Protein AF-A0A7D8BDG2-F1 (afdb_monomer_lite)

Sequence (134 aa):
MPLKPRHFVLIAVIIGLFAFNLWRNRHRVSPTAGPAAVVTTTHPVPVQSPAWSAFDHAAGLRDAAADIFDPALKTFDDQVAATHDATVEDLKGCRTWLVFYRQGINHPSTDTQWKDRSDRHLNGCVKFHLDTTS

Radius of gyration: 22.99 Å; chains: 1; bounding box: 46×54×60 Å

Structure (mmCIF, N/CA/C/O backbone):
data_AF-A0A7D8BDG2-F1
#
_entry.id   AF-A0A7D8BDG2-F1
#
loop_
_atom_site.group_PDB
_atom_site.id
_atom_site.type_symbol
_atom_site.label_atom_id
_atom_site.label_alt_id
_atom_site.label_comp_id
_atom_site.label_asym_id
_atom_site.label_entity_id
_atom_site.label_seq_id
_atom_site.pdbx_PDB_ins_code
_atom_site.Cartn_x
_atom_site.Cartn_y
_atom_site.Cartn_z
_atom_site.occupancy
_atom_site.B_iso_or_equiv
_atom_site.auth_seq_id
_atom_site.auth_comp_id
_atom_site.auth_asym_id
_atom_site.auth_atom_id
_atom_site.pdbx_PDB_model_num
ATOM 1 N N . MET A 1 1 ? -31.877 -34.239 -44.837 1.00 50.03 1 MET A N 1
ATOM 2 C CA . MET A 1 1 ? -30.698 -34.817 -44.152 1.00 50.03 1 MET A CA 1
ATOM 3 C C . MET A 1 1 ? -30.950 -34.751 -42.649 1.00 50.03 1 MET A C 1
ATOM 5 O O . MET A 1 1 ? -31.127 -33.643 -42.157 1.00 50.03 1 MET A O 1
ATOM 9 N N . PRO A 1 2 ? -31.076 -35.881 -41.933 1.00 55.62 2 PRO A N 1
ATOM 10 C CA . PRO A 1 2 ? -31.426 -35.864 -40.514 1.00 55.62 2 PRO A CA 1
ATOM 11 C C . PRO A 1 2 ? -30.256 -35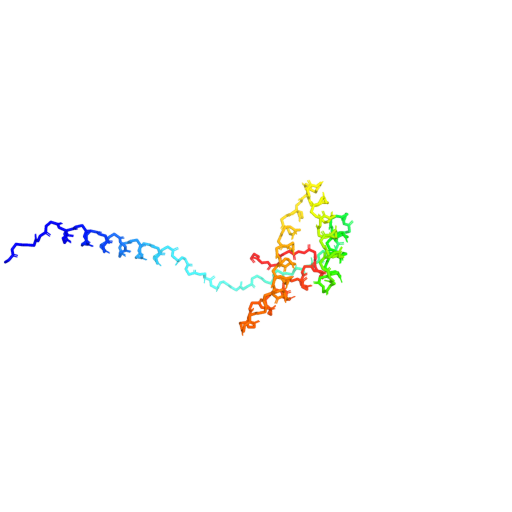.322 -39.676 1.00 55.62 2 PRO A C 1
ATOM 13 O O . PRO A 1 2 ? -29.141 -35.845 -39.723 1.00 55.62 2 PRO A O 1
ATOM 16 N N . LEU A 1 3 ? -30.510 -34.238 -38.939 1.00 55.31 3 LEU A N 1
ATOM 17 C CA . LEU A 1 3 ? -29.550 -33.584 -38.047 1.00 55.31 3 LEU A CA 1
ATOM 18 C C . LEU A 1 3 ? -29.137 -34.559 -36.933 1.00 55.31 3 LEU A C 1
ATOM 20 O O . LEU A 1 3 ? -29.969 -35.036 -36.165 1.00 55.31 3 LEU A O 1
ATOM 24 N N . LYS A 1 4 ? -27.840 -34.885 -36.857 1.00 60.81 4 LYS A N 1
ATOM 25 C CA . LYS A 1 4 ? -27.285 -35.805 -35.848 1.00 60.81 4 LYS A CA 1
ATOM 26 C C . LYS A 1 4 ? -27.519 -35.255 -34.428 1.00 60.81 4 LYS A C 1
ATOM 28 O O . LYS A 1 4 ? -27.294 -34.059 -34.236 1.00 60.81 4 LYS A O 1
ATOM 33 N N . PRO A 1 5 ? -27.820 -36.103 -33.422 1.00 61.69 5 PRO A N 1
ATOM 34 C CA . PRO A 1 5 ? -28.175 -35.709 -32.047 1.00 61.69 5 PRO A CA 1
ATOM 35 C C . PRO A 1 5 ? -27.194 -34.732 -31.373 1.00 61.69 5 PRO A C 1
ATOM 37 O O . PRO A 1 5 ? -27.595 -33.894 -30.572 1.00 61.69 5 PRO A O 1
ATOM 40 N N . ARG A 1 6 ? -25.913 -34.759 -31.763 1.00 60.03 6 ARG A N 1
ATOM 41 C CA . ARG A 1 6 ? -24.880 -33.824 -31.281 1.00 60.03 6 ARG A CA 1
ATOM 42 C C . ARG A 1 6 ? -25.139 -32.352 -31.643 1.00 60.03 6 ARG A C 1
ATOM 44 O O . ARG A 1 6 ? -24.688 -31.473 -30.917 1.00 60.03 6 ARG A O 1
ATOM 51 N N . HIS A 1 7 ? -25.888 -32.072 -32.711 1.00 61.88 7 HIS A N 1
ATOM 52 C CA . HIS A 1 7 ? -26.221 -30.700 -33.110 1.00 61.88 7 HIS A CA 1
ATOM 53 C C . HIS A 1 7 ? -27.283 -30.084 -32.199 1.00 61.88 7 HIS A C 1
ATOM 55 O O . HIS A 1 7 ? -27.238 -28.884 -31.960 1.00 61.88 7 HIS A O 1
ATOM 61 N N . PHE A 1 8 ? -28.188 -30.887 -31.630 1.00 69.12 8 PHE A N 1
ATOM 62 C CA . PHE A 1 8 ? -29.215 -30.379 -30.716 1.00 69.12 8 PHE A CA 1
ATOM 63 C C . PHE A 1 8 ? -28.612 -29.855 -29.413 1.00 69.12 8 PHE A C 1
ATOM 65 O O . PHE A 1 8 ? -29.034 -28.813 -28.925 1.00 69.12 8 PHE A O 1
ATOM 72 N N . VAL A 1 9 ? -27.577 -30.525 -28.896 1.00 73.00 9 VAL A N 1
ATOM 73 C CA . VAL A 1 9 ? -26.854 -30.067 -27.699 1.00 73.00 9 VAL A CA 1
ATOM 74 C C . VAL A 1 9 ? -26.152 -28.738 -27.973 1.00 73.00 9 VAL A C 1
ATOM 76 O O . VAL A 1 9 ? -26.268 -27.804 -27.185 1.00 73.00 9 VAL A O 1
ATOM 79 N N . LEU A 1 10 ? -25.479 -28.618 -29.120 1.00 78.00 10 LEU A N 1
ATOM 80 C CA . LEU A 1 10 ? -24.784 -27.387 -29.496 1.00 78.00 10 LEU A CA 1
ATOM 81 C C . LEU A 1 10 ? -25.763 -26.221 -29.717 1.00 78.00 10 LEU A C 1
ATOM 83 O O . LEU A 1 10 ? -25.519 -25.116 -29.241 1.00 78.00 10 LEU A O 1
ATOM 87 N N . ILE A 1 11 ? -26.907 -26.477 -30.359 1.00 79.06 11 ILE A N 1
ATOM 88 C CA . ILE A 1 11 ? -27.974 -25.483 -30.542 1.00 79.06 11 ILE A CA 1
ATOM 89 C C . ILE A 1 11 ? -28.546 -25.042 -29.186 1.00 79.06 11 ILE A C 1
ATOM 91 O O . ILE A 1 11 ? -28.707 -23.845 -28.958 1.00 79.06 11 ILE A O 1
ATOM 95 N N . ALA A 1 12 ? -28.790 -25.972 -28.258 1.00 81.94 12 ALA A N 1
ATOM 96 C CA . ALA A 1 12 ? -29.291 -25.646 -26.923 1.00 81.94 12 ALA A CA 1
ATOM 97 C C . ALA A 1 12 ? -28.310 -24.762 -26.130 1.00 81.94 12 ALA A C 1
ATOM 99 O O . ALA A 1 12 ? -28.731 -23.797 -25.493 1.00 81.94 12 ALA A O 1
ATOM 100 N N . VAL A 1 13 ? -27.002 -25.035 -26.220 1.00 84.12 13 VAL A N 1
ATOM 101 C CA . VAL A 1 13 ? -25.959 -24.222 -25.569 1.00 84.12 13 VAL A CA 1
ATOM 102 C C . VAL A 1 13 ? -25.903 -22.809 -26.153 1.00 84.12 13 VAL A C 1
ATOM 104 O O . VAL A 1 13 ? -25.834 -21.841 -25.397 1.00 84.12 13 VAL A O 1
ATOM 107 N N . ILE A 1 14 ? -25.987 -22.669 -27.480 1.00 85.19 14 ILE A N 1
ATOM 108 C CA . ILE A 1 14 ? -25.986 -21.357 -28.146 1.00 85.19 14 ILE A CA 1
ATOM 109 C C . ILE A 1 14 ? -27.211 -20.536 -27.727 1.00 85.19 14 ILE A C 1
ATOM 111 O O . ILE A 1 14 ? -27.070 -19.364 -27.379 1.00 85.19 14 ILE A O 1
ATOM 115 N N . ILE A 1 15 ? -28.400 -21.148 -27.707 1.00 88.06 15 ILE A N 1
ATOM 116 C CA . ILE A 1 15 ? -29.635 -20.472 -27.286 1.00 88.06 15 ILE A CA 1
ATOM 117 C C . ILE A 1 15 ? -29.547 -20.059 -25.810 1.00 88.06 15 ILE A C 1
ATOM 119 O O . ILE A 1 15 ? -29.903 -18.929 -25.472 1.00 88.06 15 ILE A O 1
ATOM 123 N N . GLY A 1 16 ? -29.017 -20.928 -24.942 1.00 86.94 16 GLY A N 1
ATOM 124 C CA . GLY A 1 16 ? -28.817 -20.628 -23.523 1.00 86.94 16 GLY A CA 1
ATOM 125 C C . GLY A 1 16 ? -27.865 -19.451 -23.291 1.00 86.94 16 GLY A C 1
ATOM 126 O O . GLY A 1 16 ? -28.201 -18.523 -22.556 1.00 86.94 16 GLY A O 1
ATOM 127 N N . LEU A 1 17 ? -26.713 -19.437 -23.971 1.00 85.88 17 LEU A N 1
ATOM 128 C CA . LEU A 1 17 ? -25.754 -18.328 -23.908 1.00 85.88 17 LEU A CA 1
ATOM 129 C C . LEU A 1 17 ? -26.355 -17.022 -24.431 1.00 85.88 17 LEU A C 1
ATOM 131 O O . LEU A 1 17 ? -26.157 -15.970 -23.825 1.00 85.88 17 LEU A O 1
ATOM 135 N N . PHE A 1 18 ? -27.112 -17.081 -25.526 1.00 85.44 18 PHE A N 1
ATOM 136 C CA . PHE A 1 18 ? -27.752 -15.907 -26.111 1.00 85.44 18 PHE A CA 1
ATOM 137 C C . PHE A 1 18 ? -28.813 -15.308 -25.176 1.00 85.44 18 PHE A C 1
ATOM 139 O O . PHE A 1 18 ? -28.811 -14.100 -24.932 1.00 85.44 18 PHE A O 1
ATOM 146 N N . ALA A 1 19 ? -29.667 -16.149 -24.583 1.00 86.44 19 ALA A N 1
ATOM 147 C CA . ALA A 1 19 ? -30.667 -15.723 -23.606 1.00 86.44 19 ALA A CA 1
ATOM 148 C C . ALA A 1 19 ? -30.023 -15.142 -22.336 1.00 86.44 19 ALA A C 1
ATOM 150 O O . ALA A 1 19 ? -30.446 -14.088 -21.856 1.00 86.44 19 ALA A O 1
ATOM 151 N N . PHE A 1 20 ? -28.958 -15.775 -21.831 1.00 83.62 20 PHE A N 1
ATOM 152 C CA . PHE A 1 20 ? -28.207 -15.283 -20.676 1.00 83.62 20 PHE A CA 1
ATOM 153 C C . PHE A 1 20 ? -27.572 -13.913 -20.946 1.00 83.62 20 PHE A C 1
ATOM 155 O O . PHE A 1 20 ? -27.657 -13.014 -20.109 1.00 83.62 20 PHE A O 1
ATOM 162 N N . ASN A 1 21 ? -26.983 -13.719 -22.128 1.00 82.62 21 ASN A N 1
ATOM 163 C CA . ASN A 1 21 ? -26.347 -12.454 -22.492 1.00 82.62 21 ASN A CA 1
ATOM 164 C C . ASN A 1 21 ? -27.382 -11.329 -22.675 1.00 82.62 21 ASN A C 1
ATOM 166 O O . ASN A 1 21 ? -27.159 -10.206 -22.227 1.00 82.62 21 ASN A O 1
ATOM 170 N N . LEU A 1 22 ? -28.556 -11.637 -23.242 1.00 82.31 22 LEU A N 1
ATOM 171 C CA . LEU A 1 22 ? -29.687 -10.705 -23.329 1.00 82.31 22 LEU A CA 1
ATOM 172 C C . LEU A 1 22 ? -30.226 -10.307 -21.952 1.00 82.31 22 LEU A C 1
ATOM 174 O O . LEU A 1 22 ? -30.459 -9.124 -21.707 1.00 82.31 22 LEU A O 1
ATOM 178 N N . TRP A 1 23 ? -30.404 -11.272 -21.049 1.00 84.81 23 TRP A N 1
ATOM 179 C CA . TRP A 1 23 ? -30.857 -11.015 -19.681 1.00 84.81 23 TRP A CA 1
ATOM 180 C C . TRP A 1 23 ? -29.839 -10.167 -18.909 1.00 84.81 23 TRP A C 1
ATOM 182 O O . TRP A 1 23 ? -30.194 -9.130 -18.353 1.00 84.81 23 TRP A O 1
ATOM 192 N N . ARG A 1 24 ? -28.551 -10.527 -18.976 1.00 76.69 24 ARG A N 1
ATOM 193 C CA . ARG A 1 24 ? -27.452 -9.755 -18.381 1.00 76.69 24 ARG A CA 1
ATOM 194 C C . ARG A 1 24 ? -27.385 -8.332 -18.930 1.00 76.69 24 ARG A C 1
ATOM 196 O O . ARG A 1 24 ? -27.166 -7.409 -18.157 1.00 76.69 24 ARG A O 1
ATOM 203 N N . ASN A 1 25 ? -27.563 -8.135 -20.237 1.00 71.75 25 ASN A N 1
ATOM 204 C CA . ASN A 1 25 ? -27.493 -6.801 -20.835 1.00 71.75 25 ASN A CA 1
ATOM 205 C C . ASN A 1 25 ? -28.729 -5.946 -20.510 1.00 71.75 25 ASN A C 1
ATOM 207 O O . ASN A 1 25 ? -28.602 -4.733 -20.410 1.00 71.75 25 ASN A O 1
ATOM 211 N N . ARG A 1 26 ? -29.903 -6.558 -20.292 1.00 71.44 26 ARG A N 1
ATOM 212 C CA . ARG A 1 26 ? -31.107 -5.851 -19.816 1.00 71.44 26 ARG A CA 1
ATOM 213 C C . ARG A 1 26 ? -31.036 -5.460 -18.340 1.00 71.44 26 ARG A C 1
ATOM 215 O O . ARG A 1 26 ? -31.607 -4.443 -17.972 1.00 71.44 26 ARG A O 1
ATOM 222 N N . HIS A 1 27 ? -30.309 -6.221 -17.523 1.00 65.62 27 HIS A N 1
ATOM 223 C CA . HIS A 1 27 ? -30.045 -5.885 -16.114 1.00 65.62 27 HIS A CA 1
ATOM 224 C C . HIS A 1 27 ? -28.818 -5.007 -15.902 1.00 65.62 27 HIS A C 1
ATOM 226 O O . HIS A 1 27 ? -28.460 -4.706 -14.764 1.00 65.62 27 HIS A O 1
ATOM 232 N N . ARG A 1 28 ? -28.175 -4.550 -16.979 1.00 52.88 28 ARG A N 1
ATOM 233 C CA . ARG A 1 28 ? -27.274 -3.407 -16.881 1.00 52.88 28 ARG A CA 1
ATOM 234 C C . ARG A 1 28 ? -28.137 -2.170 -16.708 1.00 52.88 28 ARG A C 1
ATOM 236 O O . ARG A 1 28 ? -28.571 -1.556 -17.676 1.00 52.88 28 ARG A O 1
ATOM 243 N N . VAL A 1 29 ? -28.403 -1.840 -15.451 1.00 57.59 29 VAL A N 1
ATOM 244 C CA . VAL A 1 29 ? -28.891 -0.523 -15.065 1.00 57.59 29 VAL A CA 1
ATOM 245 C C . VAL A 1 29 ? -27.863 0.477 -15.589 1.00 57.59 29 VAL A C 1
ATOM 247 O O . VAL A 1 29 ? -26.722 0.497 -15.131 1.00 57.59 29 VAL A O 1
ATOM 250 N N . SER A 1 30 ? -28.237 1.257 -16.602 1.00 54.31 30 SER A N 1
ATOM 251 C CA . SER A 1 30 ? -27.476 2.443 -16.980 1.00 54.31 30 SER A CA 1
ATOM 252 C C . SER A 1 30 ? -27.357 3.311 -15.728 1.00 54.31 30 SER A C 1
ATOM 254 O O . SER A 1 30 ? -28.402 3.642 -15.156 1.00 54.31 30 SER A O 1
ATOM 256 N N . PRO A 1 31 ? -26.148 3.683 -15.266 1.00 52.25 31 PRO A N 1
ATOM 257 C CA . PRO A 1 31 ? -26.046 4.669 -14.209 1.00 52.25 31 PRO A CA 1
ATOM 258 C C . PRO A 1 31 ? -26.665 5.946 -14.767 1.00 52.25 31 PRO A C 1
ATOM 260 O O . PRO A 1 31 ? -26.156 6.562 -15.702 1.00 52.25 31 PRO A O 1
ATOM 263 N N . THR A 1 32 ? -27.845 6.277 -14.253 1.00 46.59 32 THR A N 1
ATOM 264 C CA . THR A 1 32 ? -28.498 7.542 -14.548 1.00 46.59 32 THR A CA 1
ATOM 265 C C . THR A 1 32 ? -27.583 8.591 -13.944 1.00 46.59 32 THR A C 1
ATOM 267 O O . THR A 1 32 ? -27.436 8.644 -12.725 1.00 46.59 32 THR A O 1
ATOM 270 N N . ALA A 1 33 ? -26.906 9.358 -14.799 1.00 52.38 33 ALA A N 1
ATOM 271 C CA . ALA A 1 33 ? -26.130 10.519 -14.401 1.00 52.38 33 ALA A CA 1
ATOM 272 C C . ALA A 1 33 ? -27.099 11.569 -13.838 1.00 52.38 33 ALA A C 1
ATOM 274 O O . ALA A 1 33 ? -27.547 12.474 -14.538 1.00 52.38 33 ALA A O 1
ATOM 275 N N . GLY A 1 34 ? -27.488 11.389 -12.576 1.00 47.56 34 GLY A N 1
ATOM 276 C CA . GLY A 1 34 ? -28.050 12.453 -11.764 1.00 47.56 34 GLY A CA 1
ATOM 277 C C . GLY A 1 34 ? -26.973 13.515 -11.529 1.00 47.56 34 GLY A C 1
ATOM 278 O O . GLY A 1 34 ? -25.782 13.185 -11.564 1.00 47.56 34 GLY A O 1
ATOM 279 N N . PRO A 1 35 ? -27.354 14.787 -11.322 1.00 47.25 35 PRO A N 1
ATOM 280 C CA . PRO A 1 35 ? -26.395 15.829 -10.987 1.00 47.25 35 PRO A CA 1
ATOM 281 C C . PRO A 1 35 ? -25.596 15.356 -9.776 1.00 47.25 35 PRO A C 1
ATOM 283 O O . PRO A 1 35 ? -26.179 15.002 -8.751 1.00 47.25 35 PRO A O 1
ATOM 286 N N . ALA A 1 36 ? -24.275 15.274 -9.948 1.00 48.88 36 ALA A N 1
ATOM 287 C CA . ALA A 1 36 ? -23.361 14.829 -8.916 1.00 48.88 36 ALA A CA 1
ATOM 288 C C . ALA A 1 36 ? -23.667 15.620 -7.645 1.00 48.88 36 ALA A C 1
ATOM 290 O O . ALA A 1 36 ? -23.510 16.844 -7.617 1.00 48.88 36 ALA A O 1
ATOM 291 N N . ALA A 1 37 ? -24.142 14.927 -6.610 1.00 46.59 37 ALA A N 1
ATOM 292 C CA . ALA A 1 37 ? -24.104 15.483 -5.278 1.00 46.59 37 ALA A CA 1
ATOM 293 C C . ALA A 1 37 ? -22.639 15.851 -5.052 1.00 46.59 37 ALA A C 1
ATOM 295 O O . ALA A 1 37 ? -21.769 14.978 -5.059 1.00 46.59 37 ALA A O 1
ATOM 296 N N . VAL A 1 38 ? -22.354 17.147 -4.938 1.00 47.19 38 VAL A N 1
ATOM 297 C CA . VAL A 1 38 ? -21.071 17.610 -4.429 1.00 47.19 38 VAL A CA 1
ATOM 298 C C . VAL A 1 38 ? -21.077 17.184 -2.970 1.00 47.19 38 VAL A C 1
ATOM 300 O O . VAL A 1 38 ? -21.531 17.907 -2.087 1.00 47.19 38 VAL A O 1
ATOM 303 N N . VAL A 1 39 ? -20.676 15.936 -2.736 1.00 45.53 39 VAL A N 1
ATOM 304 C CA . VAL A 1 39 ? -20.307 15.465 -1.417 1.00 45.53 39 VAL A CA 1
ATOM 305 C C . VAL A 1 39 ? -19.076 16.283 -1.093 1.00 45.53 39 VAL A C 1
ATOM 307 O O . VAL A 1 39 ? -17.986 16.021 -1.598 1.00 45.53 39 VAL A O 1
ATOM 310 N N . THR A 1 40 ? -19.269 17.339 -0.310 1.00 39.97 40 THR A N 1
ATOM 311 C CA . THR A 1 40 ? -18.178 17.994 0.393 1.00 39.97 40 THR A CA 1
ATOM 312 C C . THR A 1 40 ? -17.605 16.939 1.324 1.00 39.97 40 THR A C 1
ATOM 314 O O . THR A 1 40 ? -18.039 16.780 2.461 1.00 39.97 40 THR A O 1
ATOM 317 N N . THR A 1 41 ? -16.677 16.139 0.809 1.00 47.88 41 THR A N 1
ATOM 318 C CA . THR A 1 41 ? -15.845 15.266 1.613 1.00 47.88 41 THR A CA 1
ATOM 319 C C . THR A 1 41 ? -14.937 16.193 2.399 1.00 47.88 41 THR A C 1
ATOM 321 O O . THR A 1 41 ? -13.855 16.560 1.944 1.00 47.88 41 THR A O 1
ATOM 324 N N . THR A 1 42 ? -15.389 16.630 3.569 1.00 44.09 42 THR A N 1
ATOM 325 C CA . THR A 1 42 ? -14.482 17.049 4.629 1.00 44.09 42 THR A CA 1
ATOM 326 C C . THR A 1 42 ? -13.638 15.813 4.909 1.00 44.09 42 THR A C 1
ATOM 328 O O . THR A 1 42 ? -14.103 14.888 5.567 1.00 44.09 42 THR A O 1
ATOM 331 N N . HIS A 1 43 ? -12.470 15.712 4.273 1.00 48.19 43 HIS A N 1
ATOM 332 C CA . HIS A 1 43 ? -11.573 14.585 4.487 1.00 48.19 43 HIS A CA 1
ATOM 333 C C . HIS A 1 43 ? -11.249 14.560 5.982 1.00 48.19 43 HIS A C 1
ATOM 335 O O . HIS A 1 43 ? -10.738 15.567 6.490 1.00 48.19 43 HIS A O 1
ATOM 341 N N . PRO A 1 44 ? -11.604 13.485 6.709 1.00 52.59 44 PRO A N 1
ATOM 342 C CA . PRO A 1 44 ? -11.215 13.367 8.098 1.00 52.59 44 PRO A CA 1
ATOM 343 C C . PRO A 1 44 ? -9.693 13.458 8.165 1.00 52.59 44 PRO A C 1
ATOM 345 O O . PRO A 1 44 ? -8.986 12.929 7.307 1.00 52.59 44 PRO A O 1
ATOM 348 N N . VAL A 1 45 ? -9.190 14.165 9.172 1.00 56.50 45 VAL A N 1
ATOM 349 C CA . VAL A 1 45 ? -7.776 14.092 9.547 1.00 56.50 45 VAL A CA 1
ATOM 350 C C . VAL A 1 45 ? -7.405 12.604 9.671 1.00 56.50 45 VAL A C 1
ATOM 352 O O . VAL A 1 45 ? -8.203 11.868 10.258 1.00 56.50 45 VAL A O 1
ATOM 355 N N . PRO A 1 46 ? -6.249 12.162 9.134 1.00 59.88 46 PRO A N 1
ATOM 356 C CA . PRO A 1 46 ? -5.799 10.776 9.225 1.00 59.88 46 PRO A CA 1
ATOM 357 C C . PRO A 1 46 ? -5.980 10.245 10.650 1.00 59.88 46 PRO A C 1
ATOM 359 O O . PRO A 1 46 ? -5.434 10.816 11.601 1.00 59.88 46 PRO A O 1
ATOM 362 N N . VAL A 1 47 ? -6.795 9.200 10.820 1.00 63.34 47 VAL A N 1
ATOM 363 C CA . VAL A 1 47 ? -6.997 8.577 12.130 1.00 63.34 47 VAL A CA 1
ATOM 364 C C . VAL A 1 47 ? -5.691 7.873 12.468 1.00 63.34 47 VAL A C 1
ATOM 366 O O . VAL A 1 47 ? -5.369 6.840 11.896 1.00 63.34 47 VAL A O 1
ATOM 369 N N . GLN A 1 48 ? -4.912 8.451 13.380 1.00 72.12 48 GLN A N 1
ATOM 370 C CA . GLN A 1 48 ? -3.648 7.881 13.850 1.00 72.12 48 GLN A CA 1
ATOM 371 C C . GLN A 1 48 ? -3.930 6.628 14.698 1.00 72.12 48 GLN A C 1
ATOM 373 O O . GLN A 1 48 ? -3.931 6.678 15.927 1.00 72.12 48 GLN A O 1
ATOM 378 N N . SER A 1 49 ? -4.230 5.508 14.036 1.00 87.44 49 SER A N 1
ATOM 379 C CA . SER A 1 49 ? -4.326 4.181 14.644 1.00 87.44 49 SER A CA 1
ATOM 380 C C . SER A 1 49 ? -3.009 3.415 14.452 1.00 87.44 49 SER A C 1
ATOM 382 O O . SER A 1 49 ? -2.271 3.692 13.501 1.00 87.44 49 SER A O 1
ATOM 384 N N . PRO A 1 50 ? -2.707 2.415 15.301 1.00 92.81 50 PRO A N 1
ATOM 385 C CA . PRO A 1 50 ? -1.532 1.561 15.118 1.00 92.81 50 PRO A CA 1
ATOM 386 C C . PRO A 1 50 ? -1.457 0.913 13.727 1.00 92.81 50 PRO A C 1
ATOM 388 O O . PRO A 1 50 ? -0.372 0.803 13.156 1.00 92.81 50 PRO A O 1
ATOM 391 N N . ALA A 1 51 ? -2.604 0.534 13.154 1.00 93.94 51 ALA A N 1
ATOM 392 C CA . ALA A 1 51 ? -2.677 -0.044 11.817 1.00 93.94 51 ALA A CA 1
ATOM 393 C C . ALA A 1 51 ? -2.345 0.970 10.717 1.00 93.94 51 ALA A C 1
ATOM 395 O O . ALA A 1 51 ? -1.586 0.638 9.808 1.00 93.94 51 ALA A O 1
ATOM 396 N N . TRP A 1 52 ? -2.827 2.212 10.823 1.00 94.19 52 TRP A N 1
ATOM 397 C CA . TRP A 1 52 ? -2.475 3.271 9.874 1.00 94.19 52 TRP A CA 1
ATOM 398 C C . TRP A 1 52 ? -1.004 3.686 9.976 1.00 94.19 52 TRP A C 1
ATOM 400 O O . TRP A 1 52 ? -0.349 3.859 8.953 1.00 94.19 52 TRP A O 1
ATOM 410 N N . SER A 1 53 ? -0.432 3.737 11.183 1.00 94.44 53 SER A N 1
ATOM 411 C CA . SER A 1 53 ? 1.012 3.962 11.348 1.00 94.44 53 SER A CA 1
ATOM 412 C C . SER A 1 53 ? 1.853 2.833 10.741 1.00 94.44 53 SER A C 1
ATOM 414 O O . SER A 1 53 ? 2.875 3.093 10.106 1.00 94.44 53 SER A O 1
ATOM 416 N N . ALA A 1 54 ? 1.428 1.576 10.908 1.00 96.12 54 ALA A N 1
ATOM 417 C CA . ALA A 1 54 ? 2.102 0.434 10.296 1.00 96.12 54 ALA A CA 1
ATOM 418 C C . ALA A 1 54 ? 1.959 0.434 8.764 1.00 96.12 54 ALA A C 1
ATOM 420 O O . ALA A 1 54 ? 2.923 0.117 8.064 1.00 96.12 54 ALA A O 1
ATOM 421 N N . PHE A 1 55 ? 0.800 0.849 8.244 1.00 96.56 55 PHE A N 1
ATOM 422 C CA . PHE A 1 55 ? 0.594 1.063 6.814 1.00 96.56 55 PHE A CA 1
ATOM 423 C C . PHE A 1 55 ? 1.541 2.132 6.263 1.00 96.56 55 PHE A C 1
ATOM 425 O O . PHE A 1 55 ? 2.253 1.857 5.301 1.00 96.56 55 PHE A O 1
ATOM 432 N N . ASP A 1 56 ? 1.598 3.316 6.880 1.00 95.88 56 ASP A N 1
ATOM 433 C CA . ASP A 1 56 ? 2.467 4.414 6.438 1.00 95.88 56 ASP A CA 1
ATOM 434 C C . ASP A 1 56 ? 3.941 3.986 6.426 1.00 95.88 56 ASP A C 1
ATOM 436 O O . ASP A 1 56 ? 4.685 4.299 5.492 1.00 95.88 56 ASP A O 1
ATOM 440 N N . HIS A 1 57 ? 4.355 3.202 7.426 1.00 96.62 57 HIS A N 1
ATOM 441 C CA . HIS A 1 57 ? 5.693 2.627 7.475 1.00 96.62 57 HIS A CA 1
ATOM 442 C C . HIS A 1 57 ? 5.952 1.655 6.312 1.00 96.62 57 HIS A C 1
ATOM 444 O O . HIS A 1 57 ? 6.940 1.806 5.592 1.00 96.62 57 HIS A O 1
ATOM 450 N N . ALA A 1 58 ? 5.052 0.695 6.074 1.00 97.75 58 ALA A N 1
ATOM 451 C CA . ALA A 1 58 ? 5.176 -0.255 4.967 1.00 97.75 58 ALA A CA 1
ATOM 452 C C . ALA A 1 58 ? 5.134 0.446 3.594 1.00 97.75 58 ALA A C 1
ATOM 454 O O . ALA A 1 58 ? 5.921 0.124 2.702 1.00 97.75 58 ALA A O 1
ATOM 455 N N . ALA A 1 59 ? 4.272 1.452 3.432 1.00 96.56 59 ALA A N 1
ATOM 456 C CA . ALA A 1 59 ? 4.153 2.256 2.221 1.00 96.56 59 ALA A CA 1
ATOM 457 C C . ALA A 1 59 ? 5.377 3.153 1.978 1.00 96.56 59 ALA A C 1
ATOM 459 O O . ALA A 1 59 ? 5.716 3.417 0.822 1.00 96.56 59 ALA A O 1
ATOM 460 N N . GLY A 1 60 ? 6.062 3.599 3.036 1.00 96.75 60 GLY A N 1
ATOM 461 C CA . GLY A 1 60 ? 7.358 4.278 2.951 1.00 96.75 60 GLY A CA 1
ATOM 462 C C . GLY A 1 60 ? 8.499 3.353 2.510 1.00 96.75 60 GLY A C 1
ATOM 463 O O . GLY A 1 60 ? 9.466 3.811 1.909 1.00 96.75 60 GLY A O 1
ATOM 464 N N . LEU A 1 61 ? 8.360 2.045 2.743 1.00 97.12 61 LEU A N 1
ATOM 465 C CA . LEU A 1 61 ? 9.318 1.002 2.353 1.00 97.12 61 LEU A CA 1
ATOM 466 C C . LEU A 1 61 ? 8.941 0.280 1.049 1.00 97.12 61 LEU A C 1
ATOM 468 O O . LEU A 1 61 ? 9.578 -0.709 0.678 1.00 97.12 61 LEU A O 1
ATOM 472 N N . ARG A 1 62 ? 7.928 0.768 0.325 1.00 94.62 62 ARG A N 1
ATOM 473 C CA . ARG A 1 62 ? 7.389 0.131 -0.891 1.00 94.62 62 ARG A CA 1
ATOM 474 C C . ARG A 1 62 ? 8.413 -0.097 -2.008 1.00 94.62 62 ARG A C 1
ATOM 476 O O . ARG A 1 62 ? 8.207 -1.013 -2.798 1.00 94.62 62 ARG A O 1
ATOM 483 N N . ASP A 1 63 ? 9.506 0.664 -2.017 1.00 94.75 63 ASP A N 1
ATOM 484 C CA . ASP A 1 63 ? 10.611 0.578 -2.985 1.00 94.75 63 ASP A CA 1
ATOM 485 C C . ASP A 1 63 ? 11.873 -0.103 -2.421 1.00 94.75 63 ASP A C 1
ATOM 487 O O . ASP A 1 63 ? 12.847 -0.314 -3.141 1.00 94.75 63 ASP A O 1
ATOM 491 N N . ALA A 1 64 ? 11.887 -0.437 -1.126 1.00 94.94 64 ALA A N 1
ATOM 492 C CA . ALA A 1 64 ? 13.016 -1.109 -0.484 1.00 94.94 64 ALA A CA 1
ATOM 493 C C . ALA A 1 64 ? 13.157 -2.563 -0.966 1.00 94.94 64 ALA A C 1
ATOM 495 O O . ALA A 1 64 ? 12.238 -3.118 -1.564 1.00 94.94 64 ALA A O 1
ATOM 496 N N . ALA A 1 65 ? 14.271 -3.225 -0.653 1.00 94.25 65 ALA A N 1
ATOM 497 C CA . ALA A 1 65 ? 14.434 -4.657 -0.911 1.00 94.25 65 ALA A CA 1
ATOM 498 C C . ALA A 1 65 ? 13.413 -5.515 -0.121 1.00 94.25 65 ALA A C 1
ATOM 500 O O . ALA A 1 65 ? 12.784 -5.045 0.832 1.00 94.25 65 ALA A O 1
ATOM 501 N N . ALA A 1 66 ? 13.169 -6.752 -0.570 1.00 93.94 66 ALA A N 1
ATOM 502 C CA . ALA A 1 66 ? 12.128 -7.626 -0.007 1.00 93.94 66 ALA A CA 1
ATOM 503 C C . ALA A 1 66 ? 12.368 -7.975 1.471 1.00 93.94 66 ALA A C 1
ATOM 505 O O . ALA A 1 66 ? 11.435 -7.965 2.263 1.00 93.94 66 ALA A O 1
ATOM 506 N N . ASP A 1 67 ? 13.625 -8.165 1.863 1.00 95.38 67 ASP A N 1
ATOM 507 C CA . ASP A 1 67 ? 14.047 -8.406 3.246 1.00 95.38 67 ASP A CA 1
ATOM 508 C C . ASP A 1 67 ? 13.713 -7.252 4.206 1.00 95.38 67 ASP A C 1
ATOM 510 O O . ASP A 1 67 ? 13.569 -7.479 5.405 1.00 95.38 67 ASP A O 1
ATOM 514 N N . ILE A 1 68 ? 13.548 -6.032 3.688 1.00 95.44 68 ILE A N 1
ATOM 515 C CA . ILE A 1 68 ? 13.149 -4.848 4.461 1.00 95.44 68 ILE A CA 1
ATOM 516 C C . ILE A 1 68 ? 11.627 -4.651 4.430 1.00 95.44 68 ILE A C 1
ATOM 518 O O . ILE A 1 68 ? 11.016 -4.312 5.442 1.00 95.44 68 ILE A O 1
ATOM 522 N N . PHE A 1 69 ? 10.999 -4.859 3.274 1.00 96.69 69 PHE A N 1
ATOM 523 C CA . PHE A 1 69 ? 9.566 -4.628 3.098 1.00 96.69 69 PHE A CA 1
ATOM 524 C C . PHE A 1 69 ? 8.686 -5.727 3.684 1.00 96.69 69 PHE A C 1
ATOM 526 O O . PHE A 1 69 ? 7.676 -5.411 4.306 1.00 96.69 69 PHE A O 1
ATOM 533 N N . ASP A 1 70 ? 9.043 -6.998 3.505 1.00 96.44 70 ASP A N 1
ATOM 534 C CA . ASP A 1 70 ? 8.202 -8.119 3.928 1.00 96.44 70 ASP A CA 1
ATOM 535 C C . ASP A 1 70 ? 7.948 -8.105 5.450 1.00 96.44 70 ASP A C 1
ATOM 537 O O . ASP A 1 70 ? 6.796 -8.288 5.857 1.00 96.44 70 ASP A O 1
ATOM 541 N N . PRO A 1 71 ? 8.939 -7.798 6.319 1.00 98.12 71 PRO A N 1
ATOM 542 C CA . PRO A 1 71 ? 8.689 -7.603 7.748 1.00 98.12 71 PRO A CA 1
ATOM 543 C C . PRO A 1 71 ? 7.756 -6.425 8.058 1.00 98.12 71 PRO A C 1
ATOM 545 O O . PRO A 1 71 ? 6.927 -6.520 8.967 1.00 98.12 71 PRO A O 1
ATOM 548 N N . ALA A 1 72 ? 7.862 -5.321 7.311 1.00 97.44 72 ALA A N 1
ATOM 549 C CA . ALA A 1 72 ? 7.000 -4.155 7.492 1.00 97.44 72 ALA A CA 1
ATOM 550 C C . ALA A 1 72 ? 5.555 -4.459 7.070 1.00 97.44 72 ALA A C 1
ATOM 552 O O . ALA A 1 72 ? 4.621 -4.149 7.811 1.00 97.44 72 ALA A O 1
ATOM 553 N N . LEU A 1 73 ? 5.370 -5.144 5.935 1.00 97.94 73 LEU A N 1
ATOM 554 C CA . LEU A 1 73 ? 4.061 -5.604 5.475 1.00 97.94 73 LEU A CA 1
ATOM 555 C C . LEU A 1 73 ? 3.447 -6.598 6.466 1.00 97.94 73 LEU A C 1
ATOM 557 O O . LEU A 1 73 ? 2.275 -6.478 6.803 1.00 97.94 73 LEU A O 1
ATOM 561 N N . LYS A 1 74 ? 4.242 -7.533 7.001 1.00 98.06 74 LYS A N 1
ATOM 562 C CA . LYS A 1 74 ? 3.775 -8.451 8.044 1.00 98.06 74 LYS A CA 1
ATOM 563 C C . LYS A 1 74 ? 3.334 -7.712 9.311 1.00 98.06 74 LYS A C 1
ATOM 565 O O . LYS A 1 74 ? 2.295 -8.040 9.875 1.00 98.06 74 LYS A O 1
ATOM 570 N N . THR A 1 75 ? 4.114 -6.731 9.762 1.00 97.81 75 THR A N 1
ATOM 571 C CA . THR A 1 75 ? 3.762 -5.917 10.936 1.00 97.81 75 THR A CA 1
ATOM 572 C C . THR A 1 75 ? 2.431 -5.206 10.718 1.00 97.81 75 THR A C 1
ATOM 574 O O . THR A 1 75 ? 1.584 -5.193 11.606 1.00 97.81 75 THR A O 1
ATOM 577 N N . PHE A 1 76 ? 2.225 -4.655 9.522 1.00 97.44 76 PHE A N 1
ATOM 578 C CA . PHE A 1 76 ? 0.950 -4.074 9.134 1.00 97.44 76 PHE A CA 1
ATOM 579 C C . PHE A 1 76 ? -0.192 -5.100 9.165 1.00 97.44 76 PHE A C 1
ATOM 581 O O . PHE A 1 76 ? -1.217 -4.829 9.785 1.00 97.44 76 PHE A O 1
ATOM 588 N N . ASP A 1 77 ? -0.003 -6.293 8.600 1.00 97.88 77 ASP A N 1
ATOM 589 C CA . ASP A 1 77 ? -1.011 -7.362 8.612 1.00 97.88 77 ASP A CA 1
ATOM 590 C C . ASP A 1 77 ? -1.430 -7.759 10.032 1.00 97.88 77 ASP A C 1
ATOM 592 O O . ASP A 1 77 ? -2.620 -7.930 10.303 1.00 97.88 77 ASP A O 1
ATOM 596 N N . ASP A 1 78 ? -0.466 -7.842 10.952 1.00 97.62 78 ASP A N 1
ATOM 597 C CA . ASP A 1 78 ? -0.720 -8.140 12.361 1.00 97.62 78 ASP A CA 1
ATOM 598 C C . ASP A 1 78 ? -1.557 -7.021 13.027 1.00 97.62 78 ASP A C 1
ATOM 600 O O . ASP A 1 78 ? -2.466 -7.310 13.809 1.00 97.62 78 ASP A O 1
ATOM 604 N N . GLN A 1 79 ? -1.321 -5.745 12.684 1.00 96.62 79 GLN A N 1
ATOM 605 C CA . GLN A 1 79 ? -2.134 -4.620 13.176 1.00 96.62 79 GLN A CA 1
ATOM 606 C C . GLN A 1 79 ? -3.541 -4.592 12.569 1.00 96.62 79 GLN A C 1
ATOM 608 O O . GLN A 1 79 ? -4.508 -4.289 13.270 1.00 96.62 79 GLN A O 1
ATOM 613 N N . VAL A 1 80 ? -3.688 -4.930 11.284 1.00 95.19 80 VAL A N 1
ATOM 614 C CA . VAL A 1 80 ? -5.005 -5.030 10.635 1.00 95.19 80 VAL A CA 1
ATOM 615 C C . VAL A 1 80 ? -5.825 -6.150 11.269 1.00 95.19 80 VAL A C 1
ATOM 617 O O . VAL A 1 80 ? -7.008 -5.958 11.532 1.00 95.19 80 VAL A O 1
ATOM 620 N N . ALA A 1 81 ? -5.206 -7.291 11.584 1.00 95.12 81 ALA A N 1
ATOM 621 C CA . ALA A 1 81 ? -5.877 -8.402 12.259 1.00 95.12 81 ALA A CA 1
ATOM 622 C C . ALA A 1 81 ? -6.382 -8.040 13.670 1.00 95.12 81 ALA A C 1
ATOM 624 O O . ALA A 1 81 ? -7.402 -8.573 14.107 1.00 95.12 81 ALA A O 1
ATOM 625 N N . ALA A 1 82 ? -5.689 -7.132 14.364 1.00 92.50 82 ALA A N 1
ATOM 626 C CA . ALA A 1 82 ? -6.084 -6.608 15.673 1.00 92.50 82 ALA A CA 1
ATOM 627 C C . ALA A 1 82 ? -7.087 -5.436 15.597 1.00 92.50 82 ALA A C 1
ATOM 629 O O . ALA A 1 82 ? -7.598 -4.992 16.626 1.00 92.50 82 ALA A O 1
ATOM 630 N N . THR A 1 83 ? -7.360 -4.915 14.396 1.00 92.19 83 THR A N 1
ATOM 631 C CA . THR A 1 83 ? -8.268 -3.785 14.168 1.00 92.19 83 THR A CA 1
ATOM 632 C C . THR A 1 83 ? -9.684 -4.293 13.901 1.00 92.19 83 THR A C 1
ATOM 634 O O . THR A 1 83 ? -9.905 -5.161 13.056 1.00 92.19 83 THR A O 1
ATOM 637 N N . HIS A 1 84 ? -10.668 -3.737 14.608 1.00 87.62 84 HIS A N 1
ATOM 638 C CA . HIS A 1 84 ? -12.075 -4.156 14.510 1.00 87.62 84 HIS A CA 1
ATOM 639 C C . HIS A 1 84 ? -13.045 -2.984 14.312 1.00 87.62 84 HIS A C 1
ATOM 641 O O . HIS A 1 84 ? -14.247 -3.127 14.533 1.00 87.62 84 HIS A O 1
ATOM 647 N N . ASP A 1 85 ? -12.530 -1.816 13.934 1.00 86.38 85 ASP A N 1
ATOM 648 C CA . ASP A 1 85 ? -13.339 -0.632 13.665 1.00 86.38 85 ASP A CA 1
ATOM 649 C C . ASP A 1 85 ? -13.723 -0.516 12.178 1.00 86.38 85 ASP A C 1
ATOM 651 O O . ASP A 1 85 ? -13.398 -1.368 11.345 1.00 86.38 85 ASP A O 1
ATOM 655 N N . ALA A 1 86 ? -14.448 0.554 11.846 1.00 82.38 86 ALA A N 1
ATOM 656 C CA . ALA A 1 86 ? -14.938 0.809 10.496 1.00 82.38 86 ALA A CA 1
ATO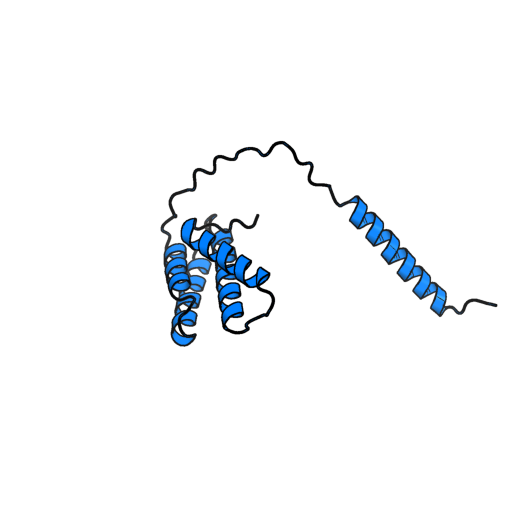M 657 C C . ALA A 1 86 ? -13.824 1.017 9.449 1.00 82.38 86 ALA A C 1
ATOM 659 O O . ALA A 1 86 ? -14.114 0.957 8.260 1.00 82.38 86 ALA A O 1
ATOM 660 N N . THR A 1 87 ? -12.569 1.231 9.862 1.00 87.06 87 THR A N 1
ATOM 661 C CA . THR A 1 87 ? -11.434 1.481 8.957 1.00 87.06 87 THR A CA 1
ATOM 662 C C . THR A 1 87 ? -10.795 0.200 8.425 1.00 87.06 87 THR A C 1
ATOM 664 O O . THR A 1 87 ? -9.950 0.258 7.535 1.00 87.06 87 THR A O 1
ATOM 667 N N . VAL A 1 88 ? -11.186 -0.979 8.928 1.00 91.12 88 VAL A N 1
ATOM 668 C CA . VAL A 1 88 ? -10.546 -2.248 8.541 1.00 91.12 88 VAL A CA 1
ATOM 669 C C . VAL A 1 88 ? -10.681 -2.554 7.045 1.00 91.12 88 VAL A C 1
ATOM 671 O O . VAL A 1 88 ? -9.787 -3.162 6.459 1.00 91.12 88 VAL A O 1
ATOM 674 N N . GLU A 1 89 ? -11.772 -2.119 6.411 1.00 91.44 89 GLU A N 1
ATOM 675 C CA . GLU A 1 89 ? -11.969 -2.298 4.970 1.00 91.44 89 GLU A CA 1
ATOM 676 C C . GLU A 1 89 ? -11.063 -1.362 4.161 1.00 91.44 89 GLU A C 1
ATOM 678 O O . GLU A 1 89 ? -10.408 -1.823 3.227 1.00 91.44 89 GLU A O 1
ATOM 683 N N . ASP A 1 90 ? -10.910 -0.103 4.585 1.00 92.69 90 ASP A N 1
ATOM 684 C CA . ASP A 1 90 ? -9.944 0.831 3.994 1.00 92.69 90 ASP A CA 1
ATOM 685 C C . ASP A 1 90 ? -8.507 0.312 4.123 1.00 92.69 90 ASP A C 1
ATOM 687 O O . ASP A 1 90 ? -7.747 0.313 3.155 1.00 92.69 90 ASP A O 1
ATOM 691 N N . LEU A 1 91 ? -8.137 -0.211 5.296 1.00 94.19 91 LEU A N 1
ATOM 692 C CA . LEU A 1 91 ? -6.820 -0.803 5.538 1.00 94.19 91 LEU A CA 1
ATOM 693 C C . LEU A 1 91 ? -6.549 -1.984 4.589 1.00 94.19 91 LEU A C 1
ATOM 695 O O . LEU A 1 91 ? -5.481 -2.060 3.978 1.00 94.19 91 LEU A O 1
ATOM 699 N N . LYS A 1 92 ? -7.514 -2.897 4.409 1.00 95.31 92 LYS A N 1
ATOM 700 C CA . LYS A 1 92 ? -7.391 -4.033 3.472 1.00 95.31 92 LYS A CA 1
ATOM 701 C C . LYS A 1 92 ? -7.322 -3.583 2.011 1.00 95.31 92 LYS A C 1
ATOM 703 O O . LYS A 1 92 ? -6.568 -4.162 1.221 1.00 95.31 92 LYS A O 1
ATOM 708 N N . GLY A 1 93 ? -8.093 -2.566 1.647 1.00 94.38 93 GLY A N 1
ATOM 709 C CA . GLY A 1 93 ? -8.057 -1.956 0.324 1.00 94.38 93 GLY A CA 1
ATOM 710 C C . GLY A 1 93 ? -6.682 -1.366 0.017 1.00 94.38 93 GLY A C 1
ATOM 711 O O . GLY A 1 93 ? -6.002 -1.761 -0.935 1.00 94.38 93 GLY A O 1
ATOM 712 N N . CYS A 1 94 ? -6.186 -0.526 0.921 1.00 95.31 94 CYS A N 1
ATOM 713 C CA . CYS A 1 94 ? -4.864 0.079 0.827 1.00 95.31 94 CYS A CA 1
ATOM 714 C C . CYS A 1 94 ? -3.722 -0.945 0.840 1.00 95.31 94 CYS A C 1
ATOM 716 O O . CYS A 1 94 ? -2.760 -0.806 0.077 1.00 95.31 94 CYS A O 1
ATOM 718 N N . ARG A 1 95 ? -3.855 -2.033 1.610 1.00 96.56 95 ARG A N 1
ATOM 719 C CA . ARG A 1 95 ? -2.954 -3.193 1.538 1.00 96.56 95 ARG A CA 1
ATOM 720 C C . ARG A 1 95 ? -2.866 -3.762 0.127 1.00 96.56 95 ARG A C 1
ATOM 722 O O . ARG A 1 95 ? -1.778 -4.061 -0.361 1.00 96.56 95 ARG A O 1
ATOM 729 N N . THR A 1 96 ? -4.014 -3.948 -0.514 1.00 95.56 96 THR A N 1
ATOM 730 C CA . THR A 1 96 ? -4.104 -4.543 -1.849 1.00 95.56 96 THR A CA 1
ATOM 731 C C . THR A 1 96 ? -3.372 -3.678 -2.868 1.00 95.56 96 THR A C 1
ATOM 733 O O . THR A 1 96 ? -2.547 -4.187 -3.628 1.00 95.56 96 THR A O 1
ATOM 736 N N . TRP A 1 97 ? -3.582 -2.361 -2.824 1.00 95.44 97 TRP A N 1
ATOM 737 C CA . TRP A 1 97 ? -2.876 -1.419 -3.694 1.00 95.44 97 TRP A CA 1
ATOM 738 C C . TRP A 1 97 ? -1.368 -1.382 -3.446 1.00 95.44 97 TRP A C 1
ATOM 740 O O . TRP A 1 97 ? -0.599 -1.337 -4.407 1.00 95.44 97 TRP A O 1
ATOM 750 N N . LEU A 1 98 ? -0.930 -1.479 -2.188 1.00 95.88 98 LEU A N 1
ATOM 751 C CA . LEU A 1 98 ? 0.490 -1.578 -1.842 1.00 95.88 98 LEU A CA 1
ATOM 752 C C . LEU A 1 98 ? 1.138 -2.846 -2.424 1.00 95.88 98 LEU A C 1
ATOM 754 O O . LEU A 1 98 ? 2.227 -2.786 -2.995 1.00 95.88 98 LEU A O 1
ATOM 758 N N . VAL A 1 99 ? 0.464 -3.994 -2.336 1.00 95.50 99 VAL A N 1
ATOM 759 C CA . VAL A 1 99 ? 0.963 -5.249 -2.923 1.00 95.50 99 VAL A CA 1
ATOM 760 C C . VAL A 1 99 ? 0.959 -5.188 -4.452 1.00 95.50 99 VAL A C 1
ATOM 762 O O . VAL A 1 99 ? 1.912 -5.647 -5.078 1.00 95.50 99 VAL A O 1
ATOM 765 N N . PHE A 1 100 ? -0.058 -4.591 -5.077 1.00 92.88 100 PHE A N 1
ATOM 766 C CA . PHE A 1 100 ? -0.087 -4.413 -6.532 1.00 92.88 100 PHE A CA 1
ATOM 767 C C . PHE A 1 100 ? 1.021 -3.500 -7.044 1.00 92.88 100 PHE A C 1
ATOM 769 O O . PHE A 1 100 ? 1.651 -3.823 -8.053 1.00 92.88 100 PHE A O 1
ATOM 776 N N . TYR A 1 101 ? 1.310 -2.414 -6.329 1.00 93.56 101 TYR A N 1
ATOM 777 C CA . TYR A 1 101 ? 2.472 -1.575 -6.598 1.00 93.56 101 TYR A CA 1
ATOM 778 C C . TYR A 1 101 ? 3.764 -2.406 -6.585 1.00 93.56 101 TYR A C 1
ATOM 780 O O . TYR A 1 101 ? 4.536 -2.406 -7.545 1.00 93.56 101 TYR A O 1
ATOM 788 N N . ARG A 1 102 ? 3.950 -3.204 -5.526 1.00 93.75 102 ARG A N 1
ATOM 789 C CA . ARG A 1 102 ? 5.115 -4.078 -5.339 1.00 93.75 102 ARG A CA 1
ATOM 790 C C . ARG A 1 102 ? 5.256 -5.115 -6.456 1.00 93.75 102 ARG A C 1
ATOM 792 O O . ARG A 1 102 ? 6.350 -5.340 -6.970 1.00 93.75 102 ARG A O 1
ATOM 799 N N . GLN A 1 103 ? 4.148 -5.732 -6.861 1.00 91.94 103 GLN A N 1
ATOM 800 C CA . GLN A 1 103 ? 4.124 -6.661 -7.989 1.00 91.94 103 GLN A CA 1
ATOM 801 C C . GLN A 1 103 ? 4.523 -5.975 -9.295 1.00 91.94 103 GLN A C 1
ATOM 803 O O . GLN A 1 103 ? 5.236 -6.585 -10.082 1.00 91.94 103 GLN A O 1
ATOM 808 N N . GLY A 1 104 ? 4.134 -4.715 -9.508 1.00 90.38 104 GL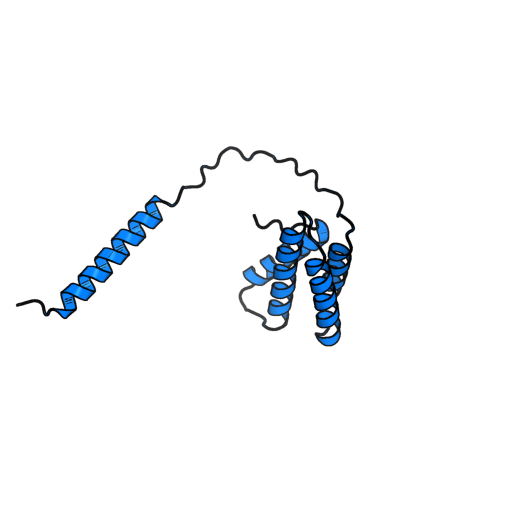Y A N 1
ATOM 809 C CA . GLY A 1 104 ? 4.548 -3.936 -10.676 1.00 90.38 104 GLY A CA 1
ATOM 810 C C . GLY A 1 104 ? 6.057 -3.673 -10.742 1.00 90.38 104 GLY A C 1
ATOM 811 O O . GLY A 1 104 ? 6.615 -3.626 -11.837 1.00 90.38 104 GLY A O 1
ATOM 812 N N . ILE A 1 105 ? 6.731 -3.554 -9.592 1.00 87.81 105 ILE A N 1
ATOM 813 C CA . ILE A 1 105 ? 8.200 -3.458 -9.520 1.00 87.81 105 ILE A CA 1
ATOM 814 C C . ILE A 1 105 ? 8.847 -4.806 -9.853 1.00 87.81 105 ILE A C 1
ATOM 816 O O . ILE A 1 105 ? 9.762 -4.870 -10.672 1.00 87.81 105 ILE A O 1
ATOM 820 N N . ASN A 1 106 ? 8.361 -5.885 -9.237 1.00 87.75 106 ASN A N 1
ATOM 821 C CA . ASN A 1 106 ? 8.939 -7.223 -9.394 1.00 87.75 106 ASN A CA 1
ATOM 822 C C . ASN A 1 106 ? 8.648 -7.848 -10.768 1.00 87.75 106 ASN A C 1
ATOM 824 O O . ASN A 1 106 ? 9.426 -8.660 -11.268 1.00 87.75 106 ASN A O 1
ATOM 828 N N . HIS A 1 107 ? 7.527 -7.469 -11.379 1.00 88.25 107 HIS A N 1
ATOM 829 C CA . HIS A 1 107 ? 7.060 -7.958 -12.671 1.00 88.25 107 HIS A CA 1
ATOM 830 C C . HIS A 1 107 ? 6.660 -6.777 -13.565 1.00 88.25 107 HIS A C 1
ATOM 832 O O . HIS A 1 107 ? 5.467 -6.518 -13.755 1.00 88.25 107 HIS A O 1
ATOM 838 N N . PRO A 1 108 ? 7.642 -6.048 -14.126 1.00 86.19 108 PRO A N 1
ATOM 839 C CA . PRO A 1 108 ? 7.362 -4.908 -14.982 1.00 86.19 108 PRO A CA 1
ATOM 840 C C . PRO A 1 108 ? 6.524 -5.324 -16.194 1.00 86.19 108 PRO A C 1
ATOM 842 O O . PRO A 1 108 ? 6.916 -6.190 -16.976 1.00 86.19 108 PRO A O 1
ATOM 845 N N . SER A 1 109 ? 5.368 -4.686 -16.350 1.00 85.06 109 SER A N 1
ATOM 846 C CA . SER A 1 109 ? 4.512 -4.821 -17.527 1.00 85.06 109 SER A CA 1
ATOM 847 C C . SER A 1 109 ? 4.756 -3.662 -18.491 1.00 85.06 109 SER A C 1
ATOM 849 O O . SER A 1 109 ? 5.092 -2.553 -18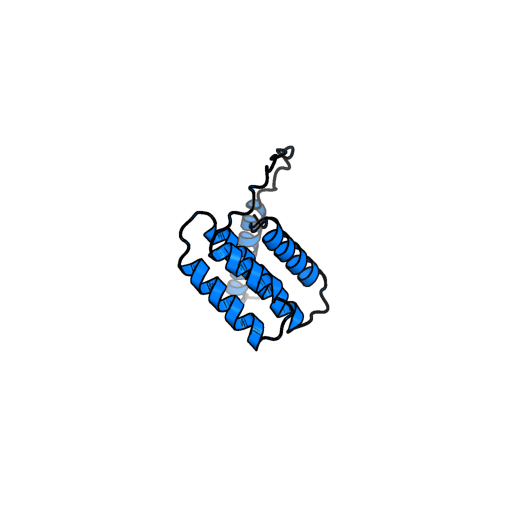.075 1.00 85.06 109 SER A O 1
ATOM 851 N N . THR A 1 110 ? 4.532 -3.893 -19.784 1.00 88.19 110 THR A N 1
ATOM 852 C CA . THR A 1 110 ? 4.454 -2.814 -20.782 1.00 88.19 110 THR A CA 1
ATOM 853 C C . THR A 1 110 ? 3.152 -2.015 -20.677 1.00 88.19 110 THR A C 1
ATOM 855 O O . THR A 1 110 ? 3.043 -0.948 -21.273 1.00 88.19 110 THR A O 1
ATOM 858 N N . ASP A 1 111 ? 2.156 -2.526 -19.947 1.00 86.00 111 ASP A N 1
ATOM 859 C CA . ASP A 1 111 ? 0.917 -1.810 -19.649 1.00 86.00 111 ASP A CA 1
ATOM 860 C C . ASP A 1 111 ? 1.137 -0.803 -18.513 1.00 86.00 111 ASP A C 1
ATOM 862 O O . ASP A 1 111 ? 1.152 -1.146 -17.327 1.00 86.00 111 ASP A O 1
ATOM 866 N N . THR A 1 112 ? 1.296 0.465 -18.887 1.00 85.25 112 THR A N 1
ATOM 867 C CA . THR A 1 112 ? 1.480 1.563 -17.935 1.00 85.25 112 THR A CA 1
ATOM 868 C 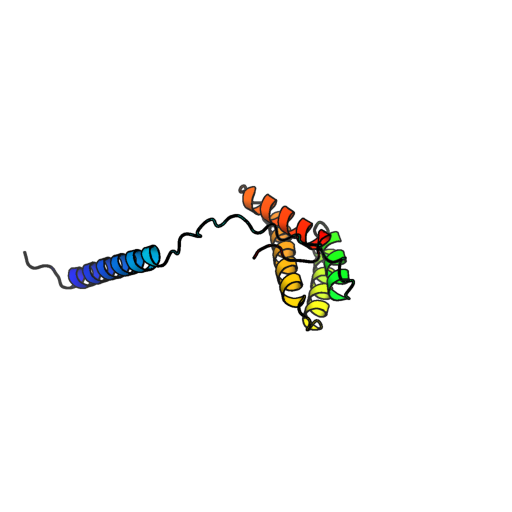C . THR A 1 112 ? 0.196 1.923 -17.191 1.00 85.25 112 THR A C 1
ATOM 870 O O . THR A 1 112 ? 0.281 2.495 -16.108 1.00 85.25 112 THR A O 1
ATOM 873 N N . GLN A 1 113 ? -0.993 1.556 -17.697 1.00 88.06 113 GLN A N 1
ATOM 874 C CA . GLN A 1 113 ? -2.256 1.914 -17.041 1.00 88.06 113 GLN A CA 1
ATOM 875 C C . GLN A 1 113 ? -2.397 1.252 -15.676 1.00 88.06 113 GLN A C 1
ATOM 877 O O . GLN A 1 113 ? -2.953 1.849 -14.753 1.00 88.06 113 GLN A O 1
ATOM 882 N N . TRP A 1 114 ? -1.916 0.014 -15.548 1.00 84.12 114 TRP A N 1
ATOM 883 C CA . TRP A 1 114 ? -1.928 -0.693 -14.274 1.00 84.12 114 TRP A CA 1
ATOM 884 C C . TRP A 1 114 ? -1.028 -0.005 -13.247 1.00 84.12 114 TRP A C 1
ATOM 886 O O . TRP A 1 114 ? -1.463 0.237 -12.123 1.00 84.12 114 TRP A O 1
ATOM 896 N N . LYS A 1 115 ? 0.187 0.376 -13.660 1.00 85.56 115 LYS A N 1
ATOM 897 C CA . LYS A 1 115 ? 1.147 1.085 -12.809 1.00 85.56 115 LYS A CA 1
ATOM 898 C C . LYS A 1 115 ? 0.604 2.440 -12.354 1.00 85.56 115 LYS A C 1
ATOM 900 O O . LYS A 1 115 ? 0.566 2.727 -11.163 1.00 85.56 115 LYS A O 1
ATOM 905 N N . ASP A 1 116 ? 0.098 3.243 -13.286 1.00 89.62 116 ASP A N 1
ATOM 906 C CA . ASP A 1 116 ? -0.463 4.560 -12.967 1.00 89.62 116 ASP A CA 1
ATOM 907 C C . ASP A 1 116 ? -1.653 4.452 -12.002 1.00 89.62 116 ASP A C 1
ATOM 909 O O . ASP A 1 116 ? -1.881 5.329 -11.164 1.00 89.62 116 ASP A O 1
ATOM 913 N N . ARG A 1 117 ? -2.428 3.367 -12.116 1.00 89.50 117 ARG A N 1
ATOM 914 C CA . ARG A 1 117 ? -3.546 3.072 -11.222 1.00 89.50 117 ARG A CA 1
ATOM 915 C C . ARG A 1 117 ? -3.058 2.677 -9.832 1.00 89.50 117 ARG A C 1
ATOM 917 O O . ARG A 1 117 ? -3.531 3.270 -8.865 1.00 89.50 117 ARG A O 1
ATOM 924 N N . SER A 1 118 ? -2.111 1.742 -9.718 1.00 90.62 118 SER A N 1
ATOM 925 C CA . SER A 1 118 ? -1.553 1.348 -8.417 1.00 90.62 118 SER A CA 1
ATOM 926 C C . SER A 1 118 ? -0.909 2.527 -7.696 1.00 90.62 118 SER A C 1
ATOM 928 O O . SER A 1 118 ? -1.172 2.726 -6.513 1.00 90.62 118 SER A O 1
ATOM 930 N N . ASP A 1 119 ? -0.150 3.356 -8.415 1.00 91.31 119 ASP A N 1
ATOM 931 C CA . ASP A 1 119 ? 0.512 4.536 -7.854 1.00 91.31 119 ASP A CA 1
ATOM 932 C C . ASP A 1 119 ? -0.518 5.540 -7.339 1.00 91.31 119 ASP A C 1
ATOM 934 O O . ASP A 1 119 ? -0.399 6.061 -6.230 1.00 91.31 119 ASP A O 1
ATOM 938 N N . ARG A 1 120 ? -1.565 5.808 -8.126 1.00 91.75 120 ARG A N 1
ATOM 939 C CA . ARG A 1 120 ? -2.621 6.748 -7.740 1.00 91.75 120 ARG A CA 1
ATOM 940 C C . ARG A 1 120 ? -3.367 6.288 -6.493 1.00 91.75 120 ARG A C 1
ATOM 942 O O . ARG A 1 120 ? -3.573 7.106 -5.598 1.00 91.75 120 ARG A O 1
ATOM 949 N N . HIS A 1 121 ? -3.762 5.018 -6.427 1.00 92.00 121 HIS A N 1
ATOM 950 C CA . HIS A 1 121 ? -4.482 4.503 -5.264 1.00 92.00 121 HIS A CA 1
ATOM 951 C C . HIS A 1 121 ? -3.595 4.436 -4.031 1.00 92.00 121 HIS A C 1
ATOM 953 O O . HIS A 1 121 ? -4.016 4.891 -2.974 1.00 92.00 121 HIS A O 1
ATOM 959 N N . LEU A 1 122 ? -2.347 3.981 -4.167 1.00 93.31 122 LEU A N 1
ATOM 960 C CA . LEU A 1 122 ? -1.416 3.945 -3.045 1.00 93.31 122 LEU A CA 1
ATOM 961 C C . LEU A 1 122 ? -1.140 5.350 -2.490 1.00 93.31 122 LEU A C 1
ATOM 963 O O . LEU A 1 122 ? -1.180 5.553 -1.279 1.00 93.31 122 LEU A O 1
ATOM 967 N N . ASN A 1 123 ? -0.938 6.343 -3.360 1.00 91.81 123 ASN A N 1
ATOM 968 C CA . ASN A 1 123 ? -0.777 7.736 -2.935 1.00 91.81 123 ASN A CA 1
ATOM 969 C C . ASN A 1 123 ? -2.049 8.296 -2.278 1.00 91.81 123 ASN A C 1
ATOM 971 O O . ASN A 1 123 ? -1.954 9.066 -1.323 1.00 91.81 123 ASN A O 1
ATOM 975 N N . GLY A 1 124 ? -3.231 7.910 -2.769 1.00 91.12 124 GLY A N 1
ATOM 976 C CA . GLY A 1 124 ? -4.510 8.234 -2.136 1.00 91.12 124 GLY A CA 1
ATOM 977 C C . GLY A 1 124 ? -4.608 7.655 -0.725 1.00 91.12 124 GLY A C 1
ATOM 978 O O . GLY A 1 124 ? -4.880 8.395 0.215 1.00 91.12 124 GLY A O 1
ATOM 979 N N . CYS A 1 125 ? -4.286 6.372 -0.572 1.00 92.94 125 CYS A N 1
ATOM 980 C CA . CYS A 1 125 ? -4.247 5.676 0.707 1.00 92.94 125 CYS A CA 1
ATOM 981 C C . CYS A 1 125 ? -3.307 6.340 1.713 1.00 92.94 125 CYS A C 1
ATOM 983 O O . CYS A 1 125 ? -3.724 6.624 2.828 1.00 92.94 125 CYS A O 1
ATOM 985 N N . VAL A 1 126 ? -2.070 6.659 1.318 1.00 91.88 126 VAL A N 1
ATOM 986 C CA . VAL A 1 126 ? -1.098 7.347 2.192 1.00 91.88 126 VAL A CA 1
ATOM 987 C C . VAL A 1 126 ? -1.591 8.736 2.602 1.00 91.88 126 VAL A C 1
ATOM 989 O O . VAL A 1 126 ? -1.350 9.189 3.715 1.00 91.88 126 VAL A O 1
ATOM 992 N N . LYS A 1 127 ? -2.282 9.442 1.704 1.00 90.69 127 LYS A N 1
ATOM 993 C CA . LYS A 1 127 ? -2.721 10.816 1.960 1.00 90.69 127 LYS A CA 1
ATOM 994 C C . LYS A 1 127 ? -3.991 10.898 2.807 1.00 90.69 127 LYS A C 1
ATOM 996 O O . LYS A 1 127 ? -4.136 11.843 3.579 1.00 90.69 127 LYS A O 1
ATOM 1001 N N . PHE A 1 128 ? -4.925 9.976 2.598 1.00 90.06 128 PHE A N 1
ATOM 1002 C CA . PHE A 1 128 ? -6.284 10.079 3.126 1.00 90.06 128 PHE A CA 1
ATOM 1003 C C . PHE A 1 128 ? -6.656 8.972 4.107 1.00 90.06 128 PHE A C 1
ATOM 1005 O O . PHE A 1 128 ? -7.716 9.082 4.713 1.00 90.06 128 PHE A O 1
ATOM 1012 N N . HIS A 1 129 ? -5.817 7.939 4.265 1.00 91.88 129 HIS A N 1
ATOM 1013 C CA . HIS A 1 129 ? -6.132 6.754 5.073 1.00 91.88 129 HIS A CA 1
ATOM 1014 C C . HIS A 1 129 ? -7.512 6.184 4.713 1.00 91.88 129 HIS A C 1
ATOM 1016 O O . HIS A 1 129 ? -8.359 5.937 5.566 1.00 91.88 129 HIS A O 1
ATOM 1022 N N . LEU A 1 130 ? -7.741 6.048 3.405 1.00 89.19 130 LEU A N 1
ATOM 1023 C CA . LEU A 1 130 ? -8.996 5.597 2.816 1.00 89.19 130 LEU A CA 1
ATOM 1024 C C . LEU A 1 130 ? -8.713 4.887 1.492 1.00 89.19 130 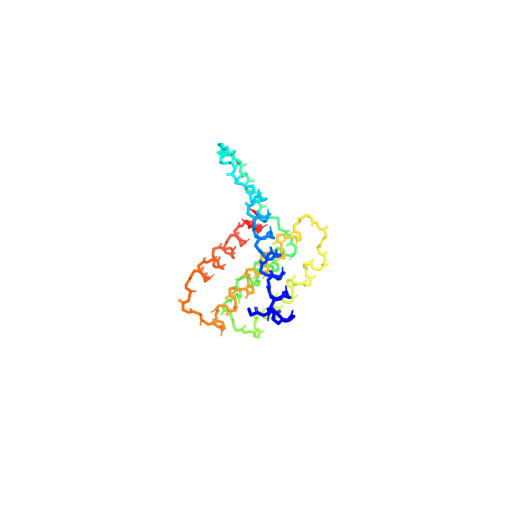LEU A C 1
ATOM 1026 O O . LEU A 1 130 ? -7.915 5.387 0.688 1.00 89.19 130 LEU A O 1
ATOM 1030 N N . ASP A 1 131 ? -9.413 3.787 1.225 1.00 87.38 131 ASP A N 1
ATOM 1031 C CA . ASP A 1 131 ? -9.451 3.210 -0.113 1.00 87.38 131 ASP A CA 1
ATOM 1032 C C . ASP A 1 131 ? -10.578 3.873 -0.916 1.00 87.38 131 ASP A C 1
ATOM 1034 O O . ASP A 1 131 ? -11.753 3.529 -0.821 1.00 87.38 131 ASP A O 1
ATOM 1038 N N . THR A 1 132 ? -10.226 4.860 -1.739 1.00 68.44 132 THR A N 1
ATOM 1039 C CA . THR A 1 132 ? -11.178 5.643 -2.550 1.00 68.44 132 THR A CA 1
ATOM 1040 C C . THR A 1 132 ? -11.761 4.875 -3.749 1.00 68.44 132 THR A C 1
ATOM 1042 O O . THR A 1 132 ? -12.185 5.496 -4.723 1.00 68.44 132 THR A O 1
ATOM 1045 N N . THR A 1 133 ? -11.781 3.538 -3.722 1.00 58.34 133 THR A N 1
ATOM 1046 C CA . THR A 1 133 ? -12.235 2.690 -4.842 1.00 58.34 133 THR A CA 1
ATOM 1047 C C . THR A 1 133 ? -13.637 2.102 -4.723 1.00 58.34 133 THR A C 1
ATOM 1049 O O . THR A 1 133 ? -13.919 1.071 -5.337 1.00 58.34 133 THR A O 1
ATOM 1052 N N . SER A 1 134 ? -14.546 2.792 -4.028 1.00 44.06 134 SER A N 1
ATOM 1053 C CA . SER A 1 134 ? -15.994 2.543 -4.167 1.00 44.06 134 SER A CA 1
ATOM 1054 C C . SER A 1 134 ? -16.646 3.432 -5.225 1.00 44.06 134 SER A C 1
ATOM 1056 O O . SER A 1 134 ? -16.308 4.635 -5.300 1.00 44.06 134 SER A O 1
#

Foldseek 3Di:
DDDPPVVVVVVVVVVVVVVVVVVVVVPPPDPPPDPDPPPPCPQPDPPPDQLLVLLLVLLVCLPPDCVRNVVSLVSNVVSLVVDDDPLSVQSVLLSVLSVQCSCCVVPPDPPCVSNVVSVVQNVVCNVRVGRPPD

Secondary structure (DSSP, 8-state):
-PPPTHHHHHHHHHHHHHHHHHHHHHT---------------PPP----HHHHHHHHHHHTTTS-HHHHHHHHHHHHHHHHT--STTHHHHHHHHHHHHHHHHHHHS--S-HHHHHHHHHHHHHHHHHSS----

pLDDT: mean 81.75, std 16.95, range [39.97, 98.12]